Protein AF-A0A5B7AB48-F1 (afdb_monomer_lite)

Organism: Davidia involucrata (NCBI:txid16924)

Secondary structure (DSSP, 8-state):
-HHHHHHHHHHHHHHHHHHHHHHHHHHHHHHHHHHHHHHHHHHHHHHHHHHHHHHHHHHHHHHHHHHHHHHHHHHHHHHHHHHHTTTTS----------------STT--HHHHHHHHHHHHHHHHHHHHHHHH--HHHHHHHHHHHHHHHHHHHHHHHHHHHHTT---------

Radius of gyration: 46.1 Å; chains: 1; bounding box: 121×46×128 Å

InterPro domains:
  IPR040289 Microtubule binding protein 2C [PTHR35502] (1-156)

Sequence (175 aa):
MTSIHAELDELKHQAAKKDSLIKSTQLQLSDAKFKLADKQAALEKLQWEAMMSNKKVGKLQEDLDSMQGEISLFMQLFEGLKKSDSTIFSEDYDVTPYHFDHLPYTDDLDEMEMQKMEAAREAYIAAVAAAKERQDEDSIAAAASARLHLQSFVLRTNDMNASKGSANVDSKGSW

pLDDT: mean 82.66, std 20.06, range [37.66, 98.56]

Structure (mmCIF, N/CA/C/O backbone):
data_AF-A0A5B7AB48-F1
#
_entry.id   AF-A0A5B7AB48-F1
#
loop_
_atom_site.group_PDB
_atom_site.id
_atom_site.type_symbol
_atom_site.label_atom_id
_atom_site.label_alt_id
_atom_site.label_comp_id
_atom_site.label_asym_id
_atom_site.label_entity_id
_atom_site.label_seq_id
_atom_site.pdbx_PDB_ins_code
_atom_site.Cartn_x
_atom_site.Cartn_y
_atom_site.Cartn_z
_atom_site.occupancy
_atom_site.B_iso_or_equiv
_atom_site.auth_seq_id
_atom_site.auth_comp_id
_atom_site.auth_asym_id
_atom_site.auth_atom_id
_atom_site.pdbx_PDB_model_num
ATOM 1 N N . MET A 1 1 ? -46.070 -6.719 62.835 1.00 66.88 1 MET A N 1
ATOM 2 C CA . MET A 1 1 ? -44.925 -5.780 62.903 1.00 66.88 1 MET A CA 1
ATOM 3 C C . MET A 1 1 ? -43.595 -6.454 62.567 1.00 66.88 1 MET A C 1
ATOM 5 O O . MET A 1 1 ? -42.885 -5.921 61.729 1.00 66.88 1 MET A O 1
ATOM 9 N N . THR A 1 2 ? -43.263 -7.618 63.137 1.00 81.75 2 THR A N 1
ATOM 10 C CA . THR A 1 2 ? -41.984 -8.327 62.899 1.00 81.75 2 THR A CA 1
ATOM 11 C C . THR A 1 2 ? -41.828 -8.933 61.495 1.00 81.75 2 THR A C 1
ATOM 13 O O . THR A 1 2 ? -40.764 -8.796 60.906 1.00 81.75 2 THR A O 1
ATOM 16 N N . SER A 1 3 ? -42.875 -9.535 60.914 1.00 88.50 3 SER A N 1
ATOM 17 C CA . SER A 1 3 ? -42.793 -10.134 59.561 1.00 88.50 3 SER A CA 1
ATOM 18 C C . SER A 1 3 ? -42.590 -9.090 58.449 1.00 88.50 3 SER A C 1
ATOM 20 O O . SER A 1 3 ? -41.784 -9.307 57.553 1.00 88.50 3 SER A O 1
ATOM 22 N N . ILE A 1 4 ? -43.223 -7.916 58.564 1.00 91.44 4 ILE A N 1
ATOM 23 C CA . ILE A 1 4 ? -43.044 -6.798 57.618 1.00 91.44 4 ILE A CA 1
ATOM 24 C C . ILE A 1 4 ? -41.597 -6.276 57.638 1.00 91.44 4 ILE A C 1
ATOM 26 O O . ILE A 1 4 ? -41.055 -5.920 56.596 1.00 91.44 4 ILE A O 1
ATOM 30 N N . HIS A 1 5 ? -40.950 -6.244 58.810 1.00 91.50 5 HIS A N 1
ATOM 31 C CA . HIS A 1 5 ? -39.545 -5.833 58.912 1.00 91.50 5 HIS A CA 1
ATOM 32 C C . HIS A 1 5 ? -38.610 -6.844 58.238 1.00 91.50 5 HIS A C 1
ATOM 34 O O . HIS A 1 5 ? -37.713 -6.439 57.508 1.00 91.50 5 HIS A O 1
ATOM 40 N N . ALA A 1 6 ? -38.863 -8.145 58.415 1.00 94.06 6 ALA A N 1
ATOM 41 C CA . ALA A 1 6 ? -38.081 -9.192 57.761 1.00 94.06 6 ALA A CA 1
ATOM 42 C C . ALA A 1 6 ? -38.192 -9.134 56.226 1.00 94.06 6 ALA A C 1
ATOM 44 O O . ALA A 1 6 ? -37.181 -9.235 55.534 1.00 94.06 6 ALA A O 1
ATOM 45 N N . GLU A 1 7 ? -39.395 -8.912 55.686 1.00 95.31 7 GLU A N 1
ATOM 46 C CA . GLU A 1 7 ? -39.591 -8.730 54.240 1.00 95.31 7 GLU A CA 1
ATOM 47 C C . GLU A 1 7 ? -38.884 -7.476 53.711 1.00 95.31 7 GLU A C 1
ATOM 49 O O . GLU A 1 7 ? -38.276 -7.519 52.642 1.00 95.31 7 GLU A O 1
ATOM 54 N N . LEU A 1 8 ? -38.916 -6.367 54.458 1.00 95.31 8 LEU A N 1
ATOM 55 C CA . LEU A 1 8 ? -38.222 -5.135 54.077 1.00 95.31 8 LEU A CA 1
ATOM 56 C C . LEU A 1 8 ? -36.699 -5.322 54.029 1.00 95.31 8 LEU A C 1
ATOM 58 O O . LEU A 1 8 ? -36.048 -4.819 53.110 1.00 95.31 8 LEU A O 1
ATOM 62 N N . ASP A 1 9 ? -36.133 -6.027 55.007 1.00 95.75 9 ASP A N 1
ATOM 63 C CA . ASP A 1 9 ? -34.696 -6.294 55.069 1.00 95.75 9 ASP A CA 1
ATOM 64 C C . ASP A 1 9 ? -34.246 -7.236 53.943 1.00 95.75 9 ASP A C 1
ATOM 66 O O . ASP A 1 9 ? -33.224 -6.978 53.302 1.00 95.75 9 ASP A O 1
ATOM 70 N N . GLU A 1 10 ? -35.045 -8.255 53.614 1.00 96.44 10 GLU A N 1
ATOM 71 C CA . GLU A 1 10 ? -34.812 -9.119 52.451 1.00 96.44 10 GLU A CA 1
ATOM 72 C C . GLU A 1 10 ? -34.866 -8.320 51.140 1.00 96.44 10 GLU A C 1
ATOM 74 O O . GLU A 1 10 ? -33.991 -8.445 50.281 1.00 96.44 10 GLU A O 1
ATOM 79 N N . LEU A 1 11 ? -35.846 -7.425 50.993 1.00 96.94 11 LEU A N 1
ATOM 80 C CA . LEU A 1 11 ? -35.995 -6.601 49.793 1.00 96.94 11 LEU A CA 1
ATOM 81 C C . LEU A 1 11 ? -34.818 -5.624 49.630 1.00 96.94 11 LEU A C 1
ATOM 83 O O . LEU A 1 11 ? -34.301 -5.462 48.522 1.00 96.94 11 LEU A O 1
ATOM 87 N N . LYS A 1 12 ? -34.321 -5.041 50.731 1.00 96.94 12 LYS A N 1
ATOM 88 C CA . LYS A 1 12 ? -33.076 -4.251 50.741 1.00 96.94 12 LYS A CA 1
ATOM 89 C C . LYS A 1 12 ? -31.862 -5.089 50.354 1.00 96.94 12 LYS A C 1
ATOM 91 O O . LYS A 1 12 ? -31.036 -4.624 49.569 1.00 96.94 12 LYS A O 1
ATOM 96 N N . HIS A 1 13 ? -31.749 -6.310 50.874 1.00 97.12 13 HIS A N 1
ATOM 97 C CA . HIS A 1 13 ? -30.652 -7.210 50.532 1.00 97.12 13 HIS A CA 1
ATOM 98 C C . HIS A 1 13 ? -30.662 -7.561 49.036 1.00 97.12 13 HIS A C 1
ATOM 100 O O . HIS A 1 13 ? -29.635 -7.457 48.358 1.00 97.12 13 HIS A O 1
ATOM 106 N N . GLN A 1 14 ? -31.833 -7.889 48.486 1.00 97.75 14 GLN A N 1
ATOM 107 C CA . GLN A 1 14 ? -31.995 -8.150 47.058 1.00 97.75 14 GLN A CA 1
ATOM 108 C C . GLN A 1 14 ? -31.693 -6.922 46.199 1.00 97.75 14 GLN A C 1
ATOM 110 O O . GLN A 1 14 ? -31.052 -7.062 45.155 1.00 97.75 14 GLN A O 1
ATOM 115 N N . ALA A 1 15 ? -32.121 -5.730 46.625 1.00 97.62 15 ALA A N 1
ATOM 116 C CA . ALA A 1 15 ? -31.799 -4.481 45.943 1.00 97.62 15 ALA A CA 1
ATOM 117 C C . ALA A 1 15 ? -30.280 -4.254 45.901 1.00 97.62 15 ALA A C 1
ATOM 119 O O . ALA A 1 15 ? -29.721 -4.068 44.822 1.00 97.62 15 ALA A O 1
ATOM 120 N N . ALA A 1 16 ? -29.589 -4.401 47.036 1.00 97.75 16 ALA A N 1
ATOM 121 C CA . ALA A 1 16 ? -28.135 -4.265 47.109 1.00 97.75 16 ALA A CA 1
ATOM 122 C C . ALA A 1 16 ? -27.397 -5.288 46.222 1.00 97.75 16 ALA A C 1
ATOM 124 O O . ALA A 1 16 ? -26.420 -4.949 45.549 1.00 97.75 16 ALA A O 1
ATOM 125 N N . LYS A 1 17 ? -27.876 -6.538 46.172 1.00 97.75 17 LYS A N 1
ATOM 126 C CA . LYS A 1 17 ? -27.309 -7.584 45.307 1.00 97.75 17 LYS A CA 1
ATOM 127 C C . LYS A 1 17 ? -27.485 -7.258 43.822 1.00 97.75 17 LYS A C 1
ATOM 129 O O . LYS A 1 17 ? -26.539 -7.419 43.051 1.00 97.75 17 LYS A O 1
ATOM 134 N N . LYS A 1 18 ? -28.672 -6.794 43.418 1.00 98.06 18 LYS A N 1
ATOM 135 C CA . LYS A 1 18 ? -28.952 -6.381 42.033 1.00 98.06 18 LYS A CA 1
ATOM 136 C C . LYS A 1 18 ? -28.119 -5.165 41.634 1.00 98.06 18 LYS A C 1
ATOM 138 O O . LYS A 1 18 ? -27.538 -5.181 40.555 1.00 98.06 18 LYS A O 1
ATOM 143 N N . ASP A 1 19 ? -27.973 -4.180 42.513 1.00 98.31 19 ASP A N 1
ATOM 144 C CA . ASP A 1 19 ? -27.114 -3.015 42.271 1.00 98.31 19 ASP A CA 1
ATOM 145 C C . ASP A 1 19 ? -25.647 -3.409 42.082 1.00 98.31 19 ASP A C 1
ATOM 147 O O . ASP A 1 19 ? -24.974 -2.907 41.180 1.00 98.31 19 ASP A O 1
ATOM 151 N N . SER A 1 20 ? -25.145 -4.334 42.905 1.00 98.19 20 SER A N 1
ATOM 152 C CA . SER A 1 20 ? -23.790 -4.876 42.754 1.00 98.19 20 SER A CA 1
ATOM 153 C C . SER A 1 20 ? -23.611 -5.582 41.406 1.00 98.19 20 SER A C 1
ATOM 155 O O . SER A 1 20 ? -22.629 -5.342 40.699 1.00 98.19 20 SER A O 1
ATOM 157 N N . LEU A 1 21 ? -24.599 -6.387 40.999 1.00 98.25 21 LEU A N 1
ATOM 158 C CA . LEU A 1 21 ? -24.594 -7.057 39.701 1.00 98.25 21 LEU A CA 1
ATOM 159 C C . LEU A 1 21 ? -24.592 -6.049 38.544 1.00 98.25 21 LEU A C 1
ATOM 161 O O . LEU A 1 21 ? -23.764 -6.168 37.648 1.00 98.25 21 LEU A O 1
ATOM 165 N N . ILE A 1 22 ? -25.450 -5.025 38.592 1.00 98.38 22 ILE A N 1
ATOM 166 C CA . ILE A 1 22 ? -25.515 -3.968 37.571 1.00 98.38 22 ILE A CA 1
ATOM 167 C C . ILE A 1 22 ? -24.158 -3.275 37.430 1.00 98.38 22 ILE A C 1
ATOM 169 O O . ILE A 1 22 ? -23.659 -3.137 36.313 1.00 98.38 22 ILE A O 1
ATOM 173 N N . LYS A 1 23 ? -23.531 -2.886 38.546 1.00 98.25 23 LYS A N 1
ATOM 174 C CA . LYS A 1 23 ? -22.206 -2.245 38.537 1.00 98.25 23 LYS A CA 1
ATOM 175 C C . LYS A 1 23 ? -21.136 -3.162 37.945 1.00 98.25 23 LYS A C 1
ATOM 177 O O . LYS A 1 23 ? -20.323 -2.713 37.139 1.00 98.25 23 LYS A O 1
ATOM 182 N N . SER A 1 24 ? -21.155 -4.446 38.303 1.00 98.19 24 SER A N 1
ATOM 183 C CA . SER A 1 24 ? -20.229 -5.440 37.753 1.00 98.19 24 SER A CA 1
ATOM 184 C C . SER A 1 24 ? -20.405 -5.604 36.239 1.00 98.19 24 SER A C 1
ATOM 186 O O . SER A 1 24 ? -19.428 -5.532 35.493 1.00 98.19 24 SER A O 1
ATOM 188 N N . THR A 1 25 ? -21.644 -5.738 35.762 1.00 98.12 25 THR A N 1
ATOM 189 C CA . THR A 1 25 ? -21.943 -5.859 34.330 1.00 98.12 25 THR A CA 1
ATOM 190 C C . THR A 1 25 ? -21.576 -4.590 33.560 1.00 98.12 25 THR A C 1
ATOM 192 O O . THR A 1 25 ? -21.032 -4.679 32.463 1.00 98.12 25 THR A O 1
ATOM 195 N N . GLN A 1 26 ? -21.812 -3.404 34.125 1.00 98.44 26 GLN A N 1
ATOM 196 C CA . GLN A 1 26 ? -21.397 -2.135 33.517 1.00 98.44 26 GLN A CA 1
ATOM 197 C C . GLN A 1 26 ? -19.876 -2.046 33.363 1.00 98.44 26 GLN A C 1
ATOM 199 O O . GLN A 1 26 ? -19.393 -1.625 32.311 1.00 98.44 26 GLN A O 1
ATOM 204 N N . LEU A 1 27 ? -19.123 -2.483 34.376 1.00 98.25 27 LEU A N 1
ATOM 205 C CA . LEU A 1 27 ? -17.664 -2.518 34.315 1.00 98.25 27 LEU A CA 1
ATOM 206 C C . LEU A 1 27 ? -17.173 -3.480 33.224 1.00 98.25 27 LEU A C 1
ATOM 208 O O . LEU A 1 27 ? -16.336 -3.101 32.407 1.00 98.25 27 LEU A O 1
ATOM 212 N N . GLN A 1 28 ? -17.738 -4.689 33.160 1.00 98.31 28 GLN A N 1
ATOM 213 C CA . GLN A 1 28 ? -17.417 -5.667 32.112 1.00 98.31 28 GLN A CA 1
ATOM 214 C C . GLN A 1 28 ? -17.756 -5.146 30.712 1.00 98.31 28 GLN A C 1
ATOM 216 O O . GLN A 1 28 ? -16.978 -5.329 29.779 1.00 98.31 28 GLN A O 1
ATOM 221 N N . LEU A 1 29 ? -18.890 -4.457 30.557 1.00 98.44 29 LEU A N 1
ATOM 222 C CA . LEU A 1 29 ? -19.274 -3.840 29.291 1.00 98.44 29 LEU A CA 1
ATOM 223 C C . LEU A 1 29 ? -18.286 -2.740 28.877 1.00 98.44 29 LEU A C 1
ATOM 225 O O . LEU A 1 29 ? -17.960 -2.627 27.697 1.00 98.44 29 LEU A O 1
ATOM 229 N N . SER A 1 30 ? -17.801 -1.935 29.825 1.00 98.12 30 SER A N 1
ATOM 230 C CA . SER A 1 30 ? -16.786 -0.916 29.540 1.00 98.12 30 SER A CA 1
ATOM 231 C C . SER A 1 30 ? -15.454 -1.535 29.115 1.00 98.12 30 SER A C 1
ATOM 233 O O . SER A 1 30 ? -14.858 -1.078 28.142 1.00 98.12 30 SER A O 1
ATOM 235 N N . ASP A 1 31 ? -15.001 -2.585 29.803 1.00 98.31 31 ASP A N 1
ATOM 236 C CA . ASP A 1 31 ? -13.777 -3.314 29.447 1.00 98.31 31 ASP A CA 1
ATOM 237 C C . ASP A 1 31 ? -13.887 -3.941 28.047 1.00 98.31 31 ASP A C 1
ATOM 239 O O . ASP A 1 31 ? -12.994 -3.796 27.211 1.00 98.31 31 ASP A O 1
ATOM 243 N N . ALA A 1 32 ? -15.034 -4.554 27.740 1.00 98.25 32 ALA A N 1
ATOM 244 C CA . ALA A 1 32 ? -15.311 -5.101 26.416 1.00 98.25 32 ALA A CA 1
ATOM 245 C C . ALA A 1 32 ? -15.302 -4.020 25.321 1.00 98.25 32 ALA A C 1
ATOM 247 O O . ALA A 1 32 ? -14.768 -4.256 24.238 1.00 98.25 32 ALA A O 1
ATOM 248 N N . LYS A 1 33 ? -15.844 -2.825 25.595 1.00 98.56 33 LYS A N 1
ATOM 249 C CA . LYS A 1 33 ? -15.798 -1.688 24.659 1.00 98.56 33 LYS A CA 1
ATOM 250 C C . LYS A 1 33 ? -14.371 -1.227 24.379 1.00 98.56 33 LYS A C 1
ATOM 252 O O . LYS A 1 33 ? -14.044 -0.986 23.221 1.00 98.56 33 LYS A O 1
ATOM 257 N N . PHE A 1 34 ? -13.532 -1.126 25.409 1.00 98.31 34 PHE A N 1
ATOM 258 C CA . PHE A 1 34 ? -12.131 -0.740 25.239 1.00 98.31 34 PHE A CA 1
ATOM 259 C C . PHE A 1 34 ? -11.376 -1.769 24.387 1.00 98.31 34 PHE A C 1
ATOM 261 O O . PHE A 1 34 ? -10.789 -1.418 23.368 1.00 98.31 34 PHE A O 1
ATOM 268 N N . LYS A 1 35 ? -11.512 -3.061 24.714 1.00 98.44 35 LYS A N 1
ATOM 269 C CA . LYS A 1 35 ? -10.929 -4.156 23.923 1.00 98.44 35 LYS A CA 1
ATOM 270 C C . LYS A 1 35 ? -11.405 -4.151 22.474 1.00 98.44 35 LYS A C 1
ATOM 272 O O . LYS A 1 35 ? -10.620 -4.439 21.575 1.00 98.44 35 LYS A O 1
ATOM 277 N N . LEU A 1 36 ? -12.680 -3.847 22.233 1.00 98.44 36 LEU A N 1
ATOM 278 C CA . LEU A 1 36 ? -13.213 -3.745 20.878 1.00 98.44 36 LEU A CA 1
ATOM 279 C C . LEU A 1 36 ? -12.563 -2.589 20.106 1.00 98.44 36 LEU A C 1
ATOM 281 O O . LEU A 1 36 ? -12.200 -2.775 18.948 1.00 98.44 36 LEU A O 1
ATOM 285 N N . ALA A 1 37 ? -12.368 -1.434 20.747 1.00 98.44 37 ALA A N 1
ATOM 286 C CA . ALA A 1 37 ? -11.690 -0.293 20.137 1.00 98.44 37 ALA A CA 1
ATOM 287 C C . ALA A 1 37 ? -10.227 -0.620 19.785 1.00 98.44 37 ALA A C 1
ATOM 289 O O . ALA A 1 37 ? -9.792 -0.347 18.669 1.00 98.44 37 ALA A O 1
ATOM 290 N N . ASP A 1 38 ? -9.499 -1.291 20.682 1.00 98.50 38 ASP A N 1
ATOM 291 C CA . ASP A 1 38 ? -8.125 -1.743 20.423 1.00 98.50 38 ASP A CA 1
ATOM 292 C C . ASP A 1 38 ? -8.054 -2.715 19.239 1.00 98.50 38 ASP A C 1
ATOM 294 O O . ASP A 1 38 ? -7.167 -2.625 18.386 1.00 98.50 38 ASP A O 1
ATOM 298 N N . LYS A 1 39 ? -9.006 -3.655 19.162 1.00 98.31 39 LYS A N 1
ATOM 299 C CA . LYS A 1 39 ? -9.100 -4.596 18.038 1.00 98.31 39 LYS A CA 1
ATOM 300 C C . LYS A 1 39 ? -9.412 -3.879 16.727 1.00 98.31 39 LYS A C 1
ATOM 302 O O . LYS A 1 39 ? -8.822 -4.236 15.710 1.00 98.31 39 LYS A O 1
ATOM 307 N N . GLN A 1 40 ? -10.280 -2.869 16.757 1.00 98.50 40 GLN A N 1
ATOM 308 C CA . GLN A 1 40 ? -10.599 -2.049 15.591 1.00 98.50 40 GLN A CA 1
ATOM 309 C C . GLN A 1 40 ? -9.367 -1.273 15.101 1.00 98.50 40 GLN A C 1
ATOM 311 O O . GLN A 1 40 ? -9.036 -1.337 13.920 1.00 98.50 40 GLN A O 1
ATOM 316 N N . ALA A 1 41 ? -8.622 -0.635 16.007 1.00 98.44 41 ALA A N 1
ATOM 317 C CA . ALA A 1 41 ? -7.392 0.076 15.664 1.00 98.44 41 ALA A CA 1
ATOM 318 C C . ALA A 1 41 ? -6.318 -0.861 15.078 1.00 98.44 41 ALA A C 1
ATOM 320 O O . ALA A 1 41 ? -5.643 -0.522 14.104 1.00 98.44 41 ALA A O 1
ATOM 321 N N . ALA A 1 42 ? -6.171 -2.068 15.637 1.00 98.44 42 ALA A N 1
ATOM 322 C CA . ALA A 1 42 ? -5.249 -3.072 15.109 1.00 98.44 42 ALA A CA 1
ATOM 323 C C . ALA A 1 42 ? -5.641 -3.543 13.698 1.00 98.44 42 ALA A C 1
ATOM 325 O O . ALA A 1 42 ? -4.767 -3.741 12.853 1.00 98.44 42 ALA A O 1
ATOM 326 N N . LEU A 1 43 ? -6.942 -3.700 13.435 1.00 98.44 43 LEU A N 1
ATOM 327 C CA . LEU A 1 43 ? -7.462 -4.072 12.121 1.00 98.44 43 LEU A CA 1
ATOM 328 C C . LEU A 1 43 ? -7.186 -2.977 11.088 1.00 98.44 43 LEU A C 1
ATOM 330 O O . LEU A 1 43 ? -6.636 -3.274 10.029 1.00 98.44 43 LEU A O 1
ATOM 334 N N . GLU A 1 44 ? -7.506 -1.720 11.400 1.00 98.38 44 GLU A N 1
ATOM 335 C CA . GLU A 1 44 ? -7.267 -0.576 10.508 1.00 98.38 44 GLU A CA 1
ATOM 336 C C . GLU A 1 44 ? -5.783 -0.425 10.163 1.00 98.38 44 GLU A C 1
ATOM 338 O O . GLU A 1 44 ? -5.427 -0.222 9.000 1.00 98.38 44 GLU A O 1
ATOM 343 N N . LY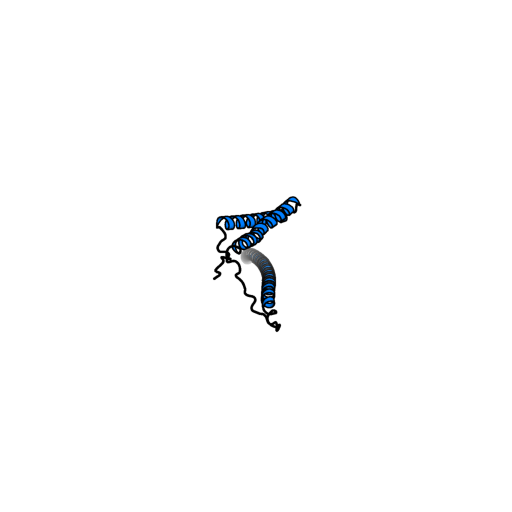S A 1 45 ? -4.903 -0.612 11.154 1.00 98.31 45 LYS A N 1
ATOM 344 C CA . LYS A 1 45 ? -3.455 -0.635 10.934 1.00 98.31 45 LYS A CA 1
ATOM 345 C C . LYS A 1 45 ? -3.049 -1.740 9.959 1.00 98.31 45 LYS A C 1
ATOM 347 O O . LYS A 1 45 ? -2.329 -1.464 9.003 1.00 98.31 45 LYS A O 1
ATOM 352 N N . LEU A 1 46 ? -3.513 -2.972 10.178 1.00 98.31 46 LEU A N 1
ATOM 353 C CA . LEU A 1 46 ? -3.183 -4.108 9.312 1.00 98.31 46 LEU A CA 1
ATOM 354 C C . LEU A 1 46 ? -3.684 -3.867 7.884 1.00 98.31 46 LEU A C 1
ATOM 356 O O . LEU A 1 46 ? -2.952 -4.093 6.923 1.00 98.31 46 LEU A O 1
ATOM 360 N N . GLN A 1 47 ? -4.902 -3.346 7.732 1.00 98.31 47 GLN A N 1
ATOM 361 C CA . GLN A 1 47 ? -5.461 -3.004 6.428 1.00 98.31 47 GLN A CA 1
ATOM 362 C C . GLN A 1 47 ? -4.619 -1.944 5.708 1.00 98.31 47 GLN A C 1
ATOM 364 O O . GLN A 1 47 ? -4.346 -2.080 4.513 1.00 98.31 47 GLN A O 1
ATOM 369 N N . TRP A 1 48 ? -4.173 -0.912 6.425 1.00 98.50 48 TRP A N 1
ATOM 370 C CA . TRP A 1 48 ? -3.291 0.106 5.865 1.00 98.50 48 TRP A CA 1
ATOM 371 C C . TRP A 1 48 ? -1.933 -0.477 5.452 1.00 98.50 48 TRP A C 1
ATOM 373 O O . TRP A 1 48 ? -1.469 -0.230 4.339 1.00 98.50 48 TRP A O 1
ATOM 383 N N . GLU A 1 49 ? -1.320 -1.310 6.297 1.00 98.38 49 GLU A N 1
ATOM 384 C CA . GLU A 1 49 ? -0.066 -2.005 5.982 1.00 98.38 49 GLU A CA 1
ATOM 385 C C . GLU A 1 49 ? -0.208 -2.909 4.749 1.00 98.38 49 GLU A C 1
ATOM 387 O O . GLU A 1 49 ? 0.650 -2.879 3.864 1.00 98.38 49 GLU A O 1
ATOM 392 N N . ALA A 1 50 ? -1.313 -3.652 4.634 1.00 98.12 50 ALA A N 1
ATOM 393 C CA . ALA A 1 50 ? -1.610 -4.492 3.477 1.00 98.12 50 ALA A CA 1
ATOM 394 C C . ALA A 1 50 ? -1.789 -3.663 2.196 1.00 98.12 50 ALA A C 1
ATOM 396 O O . ALA A 1 50 ? -1.203 -3.991 1.163 1.00 98.12 50 ALA A O 1
ATOM 397 N N . MET A 1 51 ? -2.533 -2.553 2.259 1.00 97.69 51 MET A N 1
ATOM 398 C CA . MET A 1 51 ? -2.719 -1.640 1.125 1.00 97.69 51 MET A CA 1
ATOM 399 C C . MET A 1 51 ? -1.383 -1.046 0.659 1.00 97.69 51 MET A C 1
ATOM 401 O O . MET A 1 51 ? -1.090 -1.011 -0.539 1.00 97.69 51 MET A O 1
ATOM 405 N N . MET A 1 52 ? -0.548 -0.612 1.604 1.00 97.12 52 MET A N 1
ATOM 406 C CA . MET A 1 52 ? 0.770 -0.055 1.308 1.00 97.12 52 MET A CA 1
ATOM 407 C C . MET A 1 52 ? 1.736 -1.107 0.764 1.00 97.12 52 MET A C 1
ATOM 409 O O . MET A 1 52 ? 2.514 -0.805 -0.140 1.00 97.12 52 MET A O 1
ATOM 413 N N . SER A 1 53 ? 1.673 -2.337 1.276 1.00 97.06 53 SER A N 1
ATOM 414 C CA . SER A 1 53 ? 2.440 -3.469 0.755 1.00 97.06 53 SER A CA 1
ATOM 415 C C . SER A 1 53 ? 2.043 -3.787 -0.687 1.00 97.06 53 SER A C 1
ATOM 417 O O . SER A 1 53 ? 2.900 -3.823 -1.567 1.00 97.06 53 SER A O 1
ATOM 419 N N . ASN A 1 54 ? 0.743 -3.890 -0.970 1.00 96.81 54 ASN A N 1
ATOM 420 C CA . ASN A 1 54 ? 0.248 -4.178 -2.313 1.00 96.81 54 ASN A CA 1
ATOM 421 C C . ASN A 1 54 ? 0.646 -3.090 -3.324 1.00 96.81 54 ASN A C 1
ATOM 423 O O . ASN A 1 54 ? 1.042 -3.385 -4.448 1.00 96.81 54 ASN A O 1
ATOM 427 N N . LYS A 1 55 ? 0.639 -1.817 -2.906 1.00 97.12 55 LYS A N 1
ATOM 428 C CA . LYS A 1 55 ? 1.139 -0.710 -3.733 1.00 97.12 55 LYS A CA 1
ATOM 429 C C . LYS A 1 55 ? 2.630 -0.847 -4.059 1.00 97.12 55 LYS A C 1
ATOM 431 O O . LYS A 1 55 ? 3.036 -0.508 -5.166 1.00 97.12 55 LYS A O 1
ATOM 436 N N . LYS A 1 56 ? 3.453 -1.315 -3.113 1.00 97.56 56 LYS A N 1
ATOM 437 C CA . LYS A 1 56 ? 4.881 -1.580 -3.362 1.00 97.56 56 LYS A CA 1
ATOM 438 C C . LYS A 1 56 ? 5.067 -2.737 -4.340 1.00 97.56 56 LYS A C 1
ATOM 440 O O . LYS A 1 56 ? 5.881 -2.611 -5.243 1.00 97.56 56 LYS A O 1
ATOM 445 N N . VAL A 1 57 ? 4.292 -3.812 -4.190 1.00 97.94 57 VAL A N 1
ATOM 446 C CA . VAL A 1 57 ? 4.299 -4.947 -5.128 1.00 97.94 57 VAL A CA 1
ATOM 447 C C . VAL A 1 57 ? 3.943 -4.489 -6.541 1.00 97.94 57 VAL A C 1
ATOM 449 O O . VAL A 1 57 ? 4.653 -4.836 -7.474 1.00 97.94 57 VAL A O 1
ATOM 452 N N . GLY A 1 58 ? 2.915 -3.648 -6.695 1.00 97.19 58 GLY A N 1
ATOM 453 C CA . GLY A 1 58 ? 2.546 -3.095 -8.002 1.00 97.19 58 GLY A CA 1
ATOM 454 C C . GLY A 1 58 ? 3.683 -2.323 -8.677 1.00 97.19 58 GLY A C 1
ATOM 455 O O . GLY A 1 58 ? 3.941 -2.539 -9.853 1.00 97.19 58 GLY A O 1
ATOM 456 N N . LYS A 1 59 ? 4.413 -1.487 -7.925 1.00 97.75 59 LYS A N 1
ATOM 457 C CA . LYS A 1 59 ? 5.590 -0.773 -8.453 1.00 97.75 59 LYS A CA 1
ATOM 458 C C . LYS A 1 59 ? 6.712 -1.719 -8.874 1.00 97.75 59 LYS A C 1
ATOM 460 O O . LYS A 1 59 ? 7.271 -1.562 -9.945 1.00 97.75 59 LYS A O 1
ATOM 465 N N . LEU A 1 60 ? 7.017 -2.713 -8.039 1.00 98.19 60 LEU A N 1
ATOM 466 C CA . LEU A 1 60 ? 8.047 -3.701 -8.362 1.00 98.19 60 LEU A CA 1
ATOM 467 C C . LEU A 1 60 ? 7.686 -4.519 -9.609 1.00 98.19 60 LEU A C 1
ATOM 469 O O . LEU A 1 60 ? 8.580 -4.894 -10.360 1.00 98.19 60 LEU A O 1
ATOM 473 N N . GLN A 1 61 ? 6.399 -4.794 -9.831 1.00 97.62 61 GLN A N 1
ATOM 474 C CA . GLN A 1 61 ? 5.939 -5.460 -11.048 1.00 97.62 61 GLN A CA 1
ATOM 475 C C . GLN A 1 61 ? 6.139 -4.574 -12.283 1.00 97.62 61 GLN A C 1
ATOM 477 O O . GLN A 1 61 ? 6.653 -5.055 -13.284 1.00 97.62 61 GLN A O 1
ATOM 482 N N . GLU A 1 62 ? 5.788 -3.289 -12.198 1.00 97.69 62 GLU A N 1
ATOM 483 C CA . GLU A 1 62 ? 6.006 -2.317 -13.277 1.00 97.69 62 GLU A CA 1
ATOM 484 C C . GLU A 1 62 ? 7.497 -2.197 -13.643 1.00 97.69 62 GLU A C 1
ATOM 486 O O . GLU A 1 62 ? 7.854 -2.265 -14.820 1.00 97.69 62 GLU A O 1
ATOM 491 N N . ASP A 1 63 ? 8.375 -2.112 -12.639 1.00 97.94 63 ASP A N 1
ATOM 492 C CA . ASP A 1 63 ? 9.829 -2.075 -12.840 1.00 97.94 63 ASP A CA 1
ATOM 493 C C . ASP A 1 63 ? 10.339 -3.361 -13.523 1.00 97.94 63 ASP A C 1
ATOM 495 O O . ASP A 1 63 ? 11.186 -3.310 -14.419 1.00 97.94 63 ASP A O 1
ATOM 499 N N . LEU A 1 64 ? 9.814 -4.526 -13.123 1.00 97.69 64 LEU A N 1
ATOM 500 C CA . LEU A 1 64 ? 10.177 -5.817 -13.711 1.00 97.69 64 LEU A CA 1
ATOM 501 C C . LEU A 1 64 ? 9.733 -5.918 -15.172 1.00 97.69 64 LEU A C 1
ATOM 503 O O . LEU A 1 64 ? 10.527 -6.341 -16.014 1.00 97.69 64 LEU A O 1
ATOM 507 N N . ASP A 1 65 ? 8.505 -5.500 -15.477 1.00 97.25 65 ASP A N 1
ATOM 508 C CA . ASP A 1 65 ? 7.968 -5.494 -16.839 1.00 97.25 65 ASP A CA 1
ATOM 509 C C . ASP A 1 65 ? 8.786 -4.551 -17.745 1.00 97.25 65 ASP A C 1
ATOM 511 O O . ASP A 1 65 ? 9.117 -4.908 -18.880 1.00 97.25 65 ASP A O 1
ATOM 515 N N . SER A 1 66 ? 9.197 -3.384 -17.225 1.00 97.44 66 SER A N 1
ATOM 516 C CA . SER A 1 66 ? 10.091 -2.449 -17.924 1.00 97.44 66 SER A CA 1
ATOM 517 C C . SER A 1 66 ? 11.444 -3.088 -18.246 1.00 97.44 66 SER A C 1
ATOM 519 O O . SER A 1 66 ? 11.857 -3.119 -19.408 1.00 97.44 66 SER A O 1
ATOM 521 N N . MET A 1 67 ? 12.117 -3.666 -17.243 1.00 97.31 67 MET A N 1
ATOM 522 C CA . MET A 1 67 ? 13.405 -4.341 -17.446 1.00 97.31 67 MET A CA 1
ATOM 523 C C . MET A 1 67 ? 13.294 -5.522 -18.411 1.00 97.31 67 MET A C 1
ATOM 525 O O . MET A 1 67 ? 14.189 -5.742 -19.224 1.00 97.31 67 MET A O 1
ATOM 529 N N . GLN A 1 68 ? 12.207 -6.296 -18.354 1.00 97.31 68 GLN A N 1
ATOM 530 C CA . GLN A 1 68 ? 11.979 -7.391 -19.294 1.00 97.31 68 GLN A CA 1
ATOM 531 C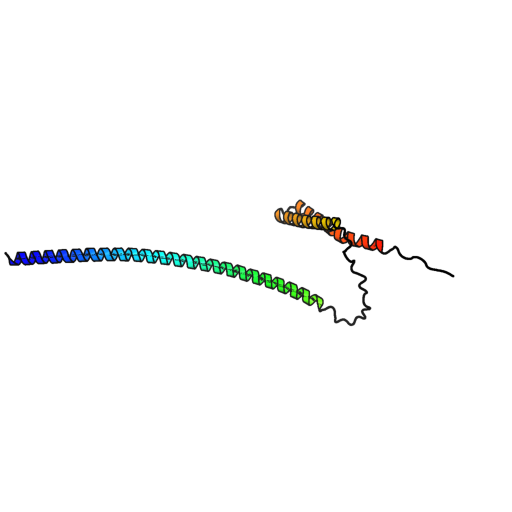 C . GLN A 1 68 ? 11.879 -6.875 -20.738 1.00 97.31 68 GLN A C 1
ATOM 533 O O . GLN A 1 68 ? 12.422 -7.502 -21.657 1.00 97.31 68 GLN A O 1
ATOM 538 N N . GLY A 1 69 ? 11.223 -5.730 -20.944 1.00 96.12 69 GLY A N 1
ATOM 539 C CA . GLY A 1 69 ? 11.192 -5.033 -22.228 1.00 96.12 69 GLY A CA 1
ATOM 540 C C . GLY A 1 69 ? 12.590 -4.626 -22.699 1.00 96.12 69 GLY A C 1
ATOM 541 O O . GLY A 1 69 ? 12.979 -4.954 -23.820 1.00 96.12 69 GLY A O 1
ATOM 542 N N . GLU A 1 70 ? 13.378 -3.992 -21.831 1.00 97.31 70 GLU A N 1
ATOM 543 C CA . GLU A 1 70 ? 14.762 -3.591 -22.124 1.00 97.31 70 GLU A CA 1
ATOM 544 C C . GLU A 1 70 ? 15.661 -4.788 -22.472 1.00 97.31 70 GLU A C 1
ATOM 546 O O . GLU A 1 70 ? 16.372 -4.760 -23.478 1.00 97.31 70 GLU A O 1
ATOM 551 N N . ILE A 1 71 ? 15.580 -5.880 -21.703 1.00 97.25 71 ILE A N 1
ATOM 552 C CA . ILE A 1 71 ? 16.309 -7.127 -21.979 1.00 97.25 71 ILE A CA 1
ATOM 553 C C . ILE A 1 71 ? 15.892 -7.700 -23.336 1.00 97.25 71 ILE A C 1
ATOM 555 O O . ILE A 1 71 ? 16.741 -8.161 -24.098 1.00 97.25 71 ILE A O 1
ATOM 559 N N . SER A 1 72 ? 14.602 -7.652 -23.672 1.00 96.94 72 SER A N 1
ATOM 560 C CA . SER A 1 72 ? 14.104 -8.135 -24.965 1.00 96.94 72 SER A CA 1
ATOM 561 C C . SER A 1 72 ? 14.671 -7.322 -26.130 1.00 96.94 72 SER A C 1
ATOM 563 O O . SER A 1 72 ? 15.101 -7.905 -27.126 1.00 96.94 72 SER A O 1
ATOM 565 N N . LEU A 1 73 ? 14.732 -5.993 -25.995 1.00 96.56 73 LEU A N 1
ATOM 566 C CA . LEU A 1 73 ? 15.367 -5.112 -26.981 1.00 96.56 73 LEU A CA 1
ATOM 567 C C . LEU A 1 73 ? 16.860 -5.430 -27.130 1.00 96.56 73 LEU A C 1
ATOM 569 O O . LEU A 1 73 ? 17.368 -5.538 -28.247 1.00 96.56 73 LEU A O 1
ATOM 573 N N . PHE A 1 74 ? 17.554 -5.642 -26.012 1.00 96.56 74 PHE A N 1
ATOM 574 C CA . PHE A 1 74 ? 18.972 -5.991 -26.005 1.00 96.56 74 PHE A CA 1
ATOM 575 C C . PHE A 1 74 ? 19.233 -7.344 -26.687 1.00 96.56 74 PHE A C 1
ATOM 577 O O . PHE A 1 74 ? 20.128 -7.465 -27.521 1.00 96.56 74 PHE A O 1
ATOM 584 N N . MET A 1 75 ? 18.400 -8.352 -26.419 1.00 95.00 75 MET A N 1
ATOM 585 C CA . MET A 1 75 ? 18.472 -9.661 -27.076 1.00 95.00 75 MET A CA 1
ATOM 586 C C . MET A 1 75 ? 18.216 -9.576 -28.586 1.00 95.00 75 MET A C 1
ATOM 588 O O . MET A 1 75 ? 18.914 -10.228 -29.364 1.00 95.00 75 MET A O 1
ATOM 592 N N . GLN A 1 76 ? 17.247 -8.764 -29.020 1.00 95.12 76 GLN A N 1
ATOM 593 C CA . GLN A 1 76 ? 16.983 -8.539 -30.446 1.00 95.12 76 GLN A CA 1
ATOM 594 C C . GLN A 1 76 ? 18.176 -7.897 -31.157 1.00 95.12 76 GLN A C 1
ATOM 596 O O . GLN A 1 76 ? 18.494 -8.295 -32.278 1.00 95.12 76 GLN A O 1
ATOM 601 N N . LEU A 1 77 ? 18.861 -6.954 -30.501 1.00 94.19 77 LEU A N 1
ATOM 602 C CA . LEU A 1 77 ? 20.082 -6.349 -31.026 1.00 94.19 77 LEU A CA 1
ATOM 603 C C . LEU A 1 77 ? 21.165 -7.410 -31.278 1.00 94.19 77 LEU A C 1
ATOM 605 O O . LEU A 1 77 ? 21.700 -7.473 -32.384 1.00 94.19 77 LEU A O 1
ATOM 609 N N . PHE A 1 78 ? 21.447 -8.285 -30.306 1.00 92.12 78 PHE A N 1
ATOM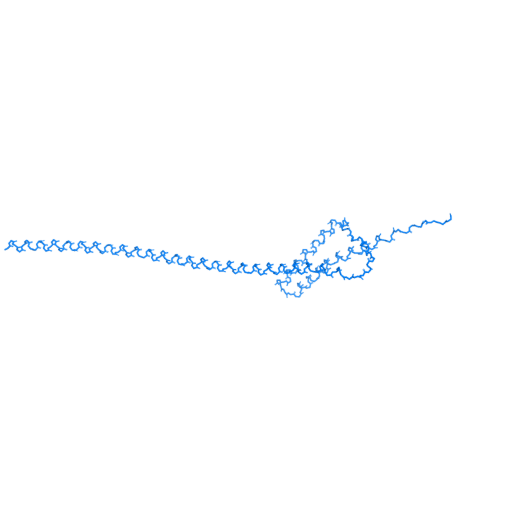 610 C CA . PHE A 1 78 ? 22.431 -9.361 -30.499 1.00 92.12 78 PHE A CA 1
ATOM 611 C C . PHE A 1 78 ? 22.029 -10.359 -31.577 1.00 92.12 78 PHE A C 1
ATOM 613 O O . PHE A 1 78 ? 22.874 -10.790 -32.357 1.00 92.12 78 PHE A O 1
ATOM 620 N N . GLU A 1 79 ? 20.752 -10.731 -31.644 1.00 92.81 79 GLU A N 1
ATOM 621 C CA . GLU A 1 79 ? 20.273 -11.648 -32.676 1.00 92.81 79 GLU A CA 1
ATOM 622 C C . GLU A 1 79 ? 20.407 -11.034 -34.077 1.00 92.81 79 GLU A C 1
ATOM 624 O O . GLU A 1 79 ? 20.764 -11.736 -35.024 1.00 92.81 79 GLU A O 1
ATOM 629 N N . GLY A 1 80 ? 20.162 -9.725 -34.208 1.00 90.44 80 GLY A N 1
ATOM 630 C CA . GLY A 1 80 ? 20.419 -8.969 -35.431 1.00 90.44 80 GLY A CA 1
ATOM 631 C C . GLY A 1 80 ? 21.893 -9.009 -35.832 1.00 90.44 80 GLY A C 1
ATOM 632 O O . GLY A 1 80 ? 22.200 -9.390 -36.959 1.00 90.44 80 GLY A O 1
ATOM 633 N N . LEU A 1 81 ? 22.794 -8.709 -34.889 1.00 87.69 81 LEU A N 1
ATOM 634 C CA . LEU A 1 81 ? 24.246 -8.742 -35.108 1.00 87.69 81 LEU A CA 1
ATOM 635 C C . LEU A 1 81 ? 24.756 -10.144 -35.487 1.00 87.69 81 LEU A C 1
ATOM 637 O O . LEU A 1 81 ? 25.572 -10.285 -36.392 1.00 87.69 81 LEU A O 1
ATOM 641 N N . LYS A 1 82 ? 24.231 -11.200 -34.858 1.00 86.44 82 LYS A N 1
ATOM 642 C CA . LYS A 1 82 ? 24.603 -12.592 -35.158 1.00 86.44 8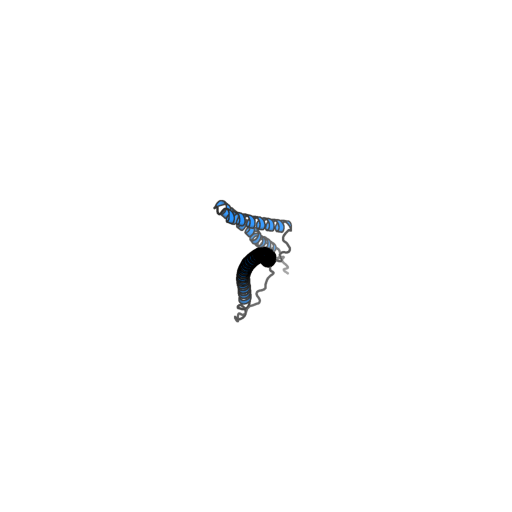2 LYS A CA 1
ATOM 643 C C . LYS A 1 82 ? 24.183 -13.027 -36.570 1.00 86.44 82 LYS A C 1
ATOM 645 O O . LYS A 1 82 ? 24.864 -13.829 -37.201 1.00 86.44 82 LYS A O 1
ATOM 650 N N . LYS A 1 83 ? 23.045 -12.537 -37.077 1.00 73.81 83 LYS A N 1
ATOM 651 C CA . LYS A 1 83 ? 22.521 -12.906 -38.407 1.00 73.81 83 LYS A CA 1
ATOM 652 C C . LYS A 1 83 ? 23.285 -12.249 -39.557 1.00 73.81 83 LYS A C 1
ATOM 654 O O . LYS A 1 83 ? 23.420 -12.880 -40.609 1.00 73.81 83 LYS A O 1
ATOM 659 N N . SER A 1 84 ? 23.810 -11.037 -39.356 1.00 61.00 84 SER A N 1
ATOM 660 C CA . SER A 1 84 ? 24.653 -10.349 -40.346 1.00 61.00 84 SER A CA 1
ATOM 661 C C . SER A 1 84 ? 25.936 -11.112 -40.686 1.00 61.00 84 SER A C 1
ATOM 663 O O . SER A 1 84 ? 26.385 -11.025 -41.823 1.00 61.00 84 SER A O 1
ATOM 665 N N . ASP A 1 85 ? 26.460 -11.934 -39.773 1.00 55.62 85 ASP A N 1
ATOM 666 C CA . ASP A 1 85 ? 27.678 -12.716 -40.028 1.00 55.62 85 ASP A CA 1
ATOM 667 C C . ASP A 1 85 ? 27.428 -14.006 -40.834 1.00 55.62 85 ASP A C 1
ATOM 669 O O . ASP A 1 85 ? 28.354 -14.542 -41.439 1.00 55.62 85 ASP A O 1
ATOM 673 N N . SER A 1 86 ? 26.187 -14.520 -40.896 1.00 52.91 86 SER A N 1
ATOM 674 C CA . SER A 1 86 ? 25.905 -15.813 -41.558 1.00 52.91 86 SER A CA 1
ATOM 675 C C . SER A 1 86 ? 25.538 -15.719 -43.045 1.00 52.91 86 SER A C 1
ATOM 677 O O . SER A 1 86 ? 25.563 -16.730 -43.742 1.00 52.91 86 SER A O 1
ATOM 679 N N . THR A 1 87 ? 25.214 -14.525 -43.557 1.00 46.22 87 THR A N 1
ATOM 680 C CA . THR A 1 87 ? 24.693 -14.364 -44.936 1.00 46.22 87 THR A CA 1
ATOM 681 C C . THR A 1 87 ? 25.794 -14.129 -45.982 1.00 46.22 87 THR A C 1
ATOM 683 O O . THR A 1 87 ? 25.501 -14.061 -47.168 1.00 46.22 87 THR A O 1
ATOM 686 N N . ILE A 1 88 ? 27.069 -14.046 -45.585 1.00 50.53 88 ILE A N 1
ATOM 687 C CA . ILE A 1 88 ? 28.176 -13.713 -46.507 1.00 50.53 88 ILE A CA 1
ATOM 688 C C . ILE A 1 88 ? 28.874 -14.966 -47.097 1.00 50.53 88 ILE A C 1
ATOM 690 O O . ILE A 1 88 ? 29.748 -14.845 -47.945 1.00 50.53 88 ILE A O 1
ATOM 694 N N . PHE A 1 89 ? 28.462 -16.192 -46.746 1.00 50.09 89 PHE A N 1
ATOM 695 C CA . PHE A 1 89 ? 29.151 -17.424 -47.185 1.00 50.09 89 PHE A CA 1
ATOM 696 C C . PHE A 1 89 ? 28.311 -18.353 -48.080 1.00 50.09 89 PHE A C 1
ATOM 698 O O . PHE A 1 89 ? 28.296 -19.564 -47.870 1.00 50.09 89 PHE A O 1
ATOM 705 N N . SER A 1 90 ? 27.591 -17.824 -49.075 1.00 49.12 90 SER A N 1
ATOM 706 C CA . SER A 1 90 ? 26.881 -18.674 -50.055 1.00 49.12 90 SER A CA 1
ATOM 707 C C . SER A 1 90 ? 26.941 -18.179 -51.503 1.00 49.12 90 SER A C 1
ATOM 709 O O . SER A 1 90 ? 26.173 -18.655 -52.340 1.00 49.12 90 SER A O 1
ATOM 711 N N . GLU A 1 91 ? 27.848 -17.267 -51.834 1.00 45.09 91 GLU A N 1
ATOM 712 C CA . GLU A 1 91 ? 28.105 -16.946 -53.235 1.00 45.09 91 GLU A CA 1
ATOM 713 C C . GLU A 1 91 ? 29.432 -17.570 -53.655 1.00 45.09 91 GLU A C 1
ATOM 715 O O . GLU A 1 91 ? 30.487 -17.294 -53.087 1.00 45.09 91 GLU A O 1
ATOM 720 N N . ASP A 1 92 ? 29.314 -18.459 -54.640 1.00 49.53 92 ASP A N 1
ATOM 721 C CA . ASP A 1 92 ? 30.351 -19.047 -55.483 1.00 49.53 92 ASP A CA 1
ATOM 722 C C . ASP A 1 92 ? 31.091 -17.941 -56.256 1.00 49.53 92 ASP A C 1
ATOM 724 O O . ASP A 1 92 ? 30.990 -17.807 -57.474 1.00 49.53 92 ASP A O 1
ATOM 728 N N . TYR A 1 93 ? 31.772 -17.070 -55.518 1.00 51.12 93 TYR A N 1
ATOM 729 C CA . TYR A 1 93 ? 32.779 -16.186 -56.062 1.00 51.12 93 TYR A CA 1
ATOM 730 C C . TYR A 1 93 ? 34.119 -16.880 -55.880 1.00 51.12 93 TYR A C 1
ATOM 732 O O . TYR A 1 93 ? 34.486 -17.285 -54.776 1.00 51.12 93 TYR A O 1
ATOM 740 N N . ASP A 1 94 ? 34.848 -17.000 -56.983 1.00 58.72 94 ASP A N 1
ATOM 741 C CA . ASP A 1 94 ? 36.283 -17.244 -57.004 1.00 58.72 94 ASP A CA 1
ATOM 742 C C . ASP A 1 94 ? 36.971 -16.095 -56.248 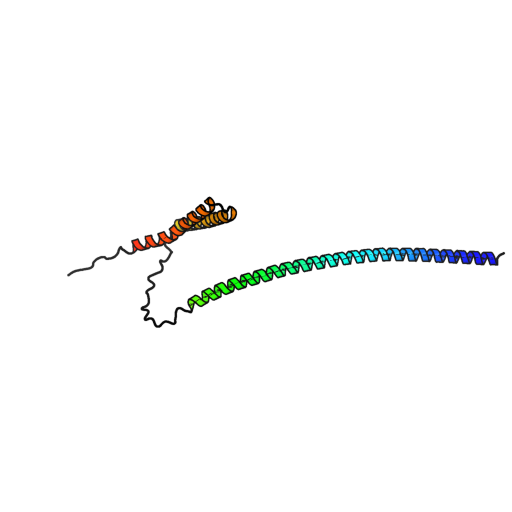1.00 58.72 94 ASP A C 1
ATOM 744 O O . ASP A 1 94 ? 37.405 -15.093 -56.817 1.00 58.72 94 ASP A O 1
ATOM 748 N N . VAL A 1 95 ? 36.952 -16.174 -54.918 1.00 55.81 95 VAL A N 1
ATOM 749 C CA . VAL A 1 95 ? 37.630 -15.234 -54.042 1.00 55.81 95 VAL A CA 1
ATOM 750 C C . VAL A 1 95 ? 39.049 -15.753 -53.934 1.00 55.81 95 VAL A C 1
ATOM 752 O O . VAL A 1 95 ? 39.400 -16.498 -53.018 1.00 55.81 95 VAL A O 1
ATOM 755 N N . THR A 1 96 ? 39.892 -15.325 -54.876 1.00 60.00 96 THR A N 1
ATOM 756 C CA . THR A 1 96 ? 41.311 -15.119 -54.577 1.00 60.00 96 THR A CA 1
ATOM 757 C C . THR A 1 96 ? 41.384 -14.541 -53.167 1.00 60.00 96 THR A C 1
ATOM 759 O O . THR A 1 96 ? 40.760 -13.494 -52.958 1.00 60.00 96 THR A O 1
ATOM 762 N N . PRO A 1 97 ? 42.045 -15.210 -52.201 1.00 53.62 97 PRO A N 1
ATOM 763 C CA . PRO A 1 97 ? 42.074 -14.753 -50.824 1.00 53.62 97 PRO A CA 1
ATOM 764 C C . PRO A 1 97 ? 42.512 -13.300 -50.844 1.00 53.62 97 PRO A C 1
ATOM 766 O O . PRO A 1 97 ? 43.649 -13.012 -51.223 1.00 53.62 97 PRO A O 1
ATOM 769 N N . TYR A 1 98 ? 41.592 -12.385 -50.534 1.00 52.56 98 TYR A N 1
ATOM 770 C CA . TYR A 1 98 ? 41.959 -10.995 -50.376 1.00 52.56 98 TYR A CA 1
ATOM 771 C C . TYR A 1 98 ? 42.904 -11.016 -49.191 1.00 52.56 98 TYR A C 1
ATOM 773 O O . TYR A 1 98 ? 42.501 -11.309 -48.062 1.00 52.56 98 TYR A O 1
ATOM 781 N N . HIS A 1 99 ? 44.189 -10.881 -49.499 1.00 52.19 99 HIS A N 1
ATOM 782 C CA . HIS A 1 99 ? 45.237 -10.817 -48.515 1.00 52.19 99 HIS A CA 1
ATOM 783 C C . HIS A 1 99 ? 44.823 -9.667 -47.607 1.00 52.19 99 HIS A C 1
ATOM 785 O O . HIS A 1 99 ? 44.773 -8.514 -48.032 1.00 52.19 99 HIS A O 1
ATOM 791 N N . PHE A 1 100 ? 44.397 -9.998 -46.389 1.00 47.28 100 PHE A N 1
ATOM 792 C CA . PHE A 1 100 ? 44.333 -9.031 -45.312 1.00 47.28 100 PHE A CA 1
ATOM 793 C C . PHE A 1 100 ? 45.787 -8.659 -45.039 1.00 47.28 100 PHE A C 1
ATOM 795 O O . PHE A 1 100 ? 46.419 -9.192 -44.129 1.00 47.28 100 PHE A O 1
ATOM 802 N N . ASP A 1 101 ? 46.324 -7.794 -45.897 1.00 49.84 101 ASP A N 1
ATOM 803 C CA . ASP A 1 101 ? 47.486 -6.985 -45.613 1.00 49.84 101 ASP A CA 1
ATOM 804 C C . ASP A 1 101 ? 47.126 -6.202 -44.358 1.00 49.84 101 ASP A C 1
ATOM 806 O O . ASP A 1 101 ? 46.391 -5.219 -44.395 1.00 49.84 101 ASP A O 1
ATOM 810 N N . HIS A 1 102 ? 47.536 -6.789 -43.237 1.00 53.88 102 HIS A N 1
ATOM 811 C CA . HIS A 1 102 ? 47.715 -6.207 -41.926 1.00 53.88 102 HIS A CA 1
ATOM 812 C C . HIS A 1 102 ? 46.825 -4.993 -41.640 1.00 53.88 102 HIS A C 1
ATOM 814 O O . HIS A 1 102 ? 47.176 -3.855 -41.953 1.00 53.88 102 HIS A O 1
ATOM 820 N N . LEU A 1 103 ? 45.723 -5.232 -40.916 1.00 55.59 103 LEU A N 1
ATOM 821 C CA . LEU A 1 103 ? 45.184 -4.202 -40.027 1.00 55.59 103 LEU A CA 1
ATOM 822 C C . LEU A 1 103 ? 46.380 -3.564 -39.304 1.00 55.59 103 LEU A C 1
ATOM 824 O O . LEU A 1 103 ? 47.171 -4.318 -38.722 1.00 55.59 103 LEU A O 1
ATOM 828 N N . PRO A 1 104 ? 46.572 -2.234 -39.385 1.00 51.22 104 PRO A N 1
ATOM 829 C CA . PRO A 1 104 ? 47.718 -1.601 -38.763 1.00 51.22 104 PRO A CA 1
ATOM 830 C C . PRO A 1 104 ? 47.658 -1.918 -37.274 1.00 51.22 104 PRO A C 1
ATOM 832 O O . PRO A 1 104 ? 46.726 -1.537 -36.569 1.00 51.22 104 PRO A O 1
ATOM 835 N N . TYR A 1 105 ? 48.633 -2.708 -36.839 1.00 52.53 105 TYR A N 1
ATOM 836 C CA . TYR A 1 105 ? 48.861 -3.082 -35.459 1.00 52.53 105 TYR A CA 1
ATOM 837 C C . TYR A 1 105 ? 49.021 -1.782 -34.661 1.00 52.53 105 TYR A C 1
ATOM 839 O O . TYR A 1 105 ? 49.991 -1.049 -34.839 1.00 52.53 105 TYR A O 1
ATOM 847 N N . THR A 1 106 ? 48.017 -1.452 -33.849 1.00 55.50 106 THR A N 1
ATOM 848 C CA . THR A 1 106 ? 47.854 -0.169 -33.140 1.00 55.50 106 THR A CA 1
ATOM 849 C C . THR A 1 106 ? 48.799 0.001 -31.944 1.00 55.50 106 THR A C 1
ATOM 851 O O . THR A 1 106 ? 48.478 0.722 -31.006 1.00 55.50 106 THR A O 1
ATOM 854 N N . ASP A 1 107 ? 49.941 -0.679 -31.940 1.00 53.41 107 ASP A N 1
ATOM 855 C CA . ASP A 1 107 ? 50.894 -0.719 -30.818 1.00 53.41 107 ASP A CA 1
ATOM 856 C C . ASP A 1 107 ? 51.940 0.409 -30.879 1.00 53.41 107 ASP A C 1
ATOM 858 O O . ASP A 1 107 ? 52.869 0.444 -30.083 1.00 53.41 107 ASP A O 1
ATOM 862 N N . ASP A 1 108 ? 51.801 1.333 -31.835 1.00 58.34 108 ASP A N 1
ATOM 863 C CA . ASP A 1 108 ? 52.733 2.451 -32.061 1.00 58.34 108 ASP A CA 1
ATOM 864 C C . ASP A 1 108 ? 52.057 3.821 -31.809 1.00 58.34 108 ASP A C 1
ATOM 866 O O . ASP A 1 108 ? 52.498 4.843 -32.336 1.00 58.34 108 ASP A O 1
ATOM 870 N N . LEU A 1 109 ? 50.951 3.859 -31.045 1.00 60.16 109 LEU A N 1
ATOM 871 C CA . LEU A 1 109 ? 50.331 5.116 -30.605 1.00 60.16 109 LEU A CA 1
ATOM 872 C C . LEU A 1 109 ? 51.012 5.572 -29.306 1.00 60.16 109 LEU A C 1
ATOM 874 O O . LEU A 1 109 ? 50.909 4.896 -28.284 1.00 60.16 109 LEU A O 1
ATOM 878 N N . ASP A 1 110 ? 51.715 6.705 -29.350 1.00 70.56 110 ASP A N 1
ATOM 879 C CA . ASP A 1 110 ? 52.396 7.285 -28.186 1.00 70.56 110 ASP A CA 1
ATOM 880 C C . ASP A 1 110 ? 51.404 7.445 -27.015 1.00 70.56 110 ASP A C 1
ATOM 882 O O . ASP A 1 110 ? 50.277 7.909 -27.204 1.00 70.56 110 ASP A O 1
ATOM 886 N N . GLU A 1 111 ? 51.808 7.087 -25.794 1.00 77.81 111 GLU A N 1
ATOM 887 C CA . GLU A 1 111 ? 50.982 7.162 -24.573 1.00 77.81 111 GLU A CA 1
ATOM 888 C C . GLU A 1 111 ? 50.367 8.566 -24.405 1.00 77.81 111 GLU A C 1
ATOM 890 O O . GLU A 1 111 ? 49.209 8.737 -24.019 1.00 77.81 111 GLU A O 1
ATOM 895 N N . MET A 1 112 ? 51.118 9.599 -24.792 1.00 75.50 112 MET A N 1
ATOM 896 C CA . MET A 1 112 ? 50.650 10.983 -24.803 1.00 75.50 112 MET A CA 1
ATOM 897 C C . MET A 1 112 ? 49.546 11.244 -25.845 1.00 75.50 112 MET A C 1
ATOM 899 O O . MET A 1 112 ? 48.677 12.092 -25.627 1.00 75.50 112 MET A O 1
ATOM 903 N N . GLU A 1 113 ? 49.571 10.575 -26.996 1.00 79.88 113 GLU A N 1
ATOM 904 C CA . GLU A 1 113 ? 48.524 10.669 -28.018 1.00 79.88 113 GLU A CA 1
ATOM 905 C C . GLU A 1 113 ? 47.259 9.922 -27.584 1.00 79.88 113 GLU A C 1
ATOM 907 O O . GLU A 1 113 ? 46.153 10.442 -27.754 1.00 79.88 113 GLU A O 1
ATOM 912 N N . MET A 1 114 ? 47.421 8.782 -26.906 1.00 82.00 114 MET A N 1
ATOM 913 C CA . MET A 1 114 ? 46.319 8.040 -26.292 1.00 82.00 114 MET A CA 1
ATOM 914 C C . MET A 1 114 ? 45.586 8.890 -25.245 1.00 82.00 114 MET A C 1
ATOM 916 O O . MET A 1 114 ? 44.360 9.014 -25.287 1.00 82.00 114 MET A O 1
ATOM 920 N N . GLN A 1 115 ? 46.330 9.572 -24.369 1.00 86.56 115 GLN A N 1
ATOM 921 C CA . GLN A 1 115 ? 45.759 10.480 -23.367 1.00 86.56 115 GLN A CA 1
ATOM 922 C C . GLN A 1 115 ? 45.029 11.677 -23.995 1.00 86.56 115 GLN A C 1
ATOM 924 O O . GLN A 1 115 ? 43.976 12.090 -23.509 1.00 86.56 115 GLN A O 1
ATOM 929 N N . LYS A 1 116 ? 45.546 12.232 -25.099 1.00 88.19 116 LYS A N 1
ATOM 930 C CA . LYS A 1 116 ? 44.884 13.330 -25.828 1.00 88.19 116 LYS A CA 1
ATOM 931 C C . LYS A 1 116 ? 43.580 12.884 -26.483 1.00 88.19 116 LYS A C 1
ATOM 933 O O . LYS A 1 116 ? 42.614 13.648 -26.482 1.00 88.19 116 LYS A O 1
ATOM 938 N N . MET A 1 117 ? 43.545 11.669 -27.022 1.00 88.81 117 MET A N 1
ATOM 939 C CA . MET A 1 117 ? 42.338 11.092 -27.604 1.00 88.81 117 MET A CA 1
ATOM 940 C C . MET A 1 117 ? 41.270 10.843 -26.531 1.00 88.81 117 MET A C 1
ATOM 942 O O . MET A 1 117 ? 40.110 11.198 -26.745 1.00 88.81 117 MET A O 1
ATOM 946 N N . GLU A 1 118 ? 41.652 10.319 -25.362 1.00 91.38 118 GLU A N 1
ATOM 947 C CA . GLU A 1 118 ? 40.702 10.120 -24.261 1.00 91.38 118 GLU A CA 1
ATOM 948 C C . GLU A 1 118 ? 40.178 11.457 -23.718 1.00 91.38 118 GLU A C 1
ATOM 950 O O . GLU A 1 118 ? 38.971 11.628 -23.566 1.00 91.38 118 GLU A O 1
ATOM 955 N N . ALA A 1 119 ? 41.039 12.467 -23.553 1.00 92.19 119 ALA A N 1
ATOM 956 C CA . ALA A 1 119 ? 40.600 13.808 -23.161 1.00 92.19 119 ALA A CA 1
ATOM 957 C C . ALA A 1 119 ? 39.623 14.428 -24.182 1.00 92.19 119 ALA A C 1
ATOM 959 O O . ALA A 1 119 ? 38.638 15.070 -23.810 1.00 92.19 119 ALA A O 1
ATOM 960 N N . ALA A 1 120 ? 39.854 14.218 -25.483 1.00 93.00 120 ALA A N 1
ATOM 961 C CA . ALA A 1 120 ? 38.933 14.655 -26.531 1.00 93.00 120 ALA A CA 1
ATOM 962 C C . ALA A 1 120 ? 37.590 13.904 -26.479 1.00 93.00 120 ALA A C 1
ATOM 964 O O . ALA A 1 120 ? 36.539 14.500 -26.735 1.00 93.00 120 ALA A O 1
ATOM 965 N N . ARG A 1 121 ? 37.606 12.617 -26.116 1.00 94.44 121 ARG A N 1
ATOM 966 C CA . ARG A 1 121 ? 36.404 11.801 -25.921 1.00 94.44 121 ARG A CA 1
ATOM 967 C C . ARG A 1 121 ? 35.587 12.295 -24.729 1.00 94.44 121 ARG A C 1
ATOM 969 O O . ARG A 1 121 ? 34.381 12.497 -24.871 1.00 94.44 121 ARG A O 1
ATOM 976 N N . GLU A 1 122 ? 36.228 12.543 -23.590 1.00 95.88 122 GLU A N 1
ATOM 977 C CA . GLU A 1 122 ? 35.572 13.100 -22.403 1.00 95.88 122 GLU A CA 1
ATOM 978 C C . GLU A 1 122 ? 34.963 14.481 -22.684 1.00 95.88 122 GLU A C 1
ATOM 980 O O . GLU A 1 122 ? 33.804 14.730 -22.343 1.00 95.88 122 GLU A O 1
ATOM 985 N N . ALA A 1 123 ? 35.692 15.353 -23.389 1.00 95.62 123 ALA A N 1
ATOM 986 C CA . ALA A 1 123 ? 35.200 16.673 -23.782 1.00 95.62 123 ALA A CA 1
ATOM 987 C C . ALA A 1 123 ? 33.970 16.595 -24.703 1.00 95.62 123 ALA A C 1
ATOM 989 O O . ALA A 1 123 ? 33.025 17.367 -24.539 1.00 95.62 123 ALA A O 1
ATOM 990 N N . TYR A 1 124 ? 33.942 15.643 -25.642 1.00 97.00 124 TYR A N 1
ATOM 991 C CA . TYR A 1 124 ? 32.769 15.402 -26.483 1.00 97.00 124 TYR A CA 1
ATOM 992 C C . TYR A 1 124 ? 31.559 14.940 -25.660 1.00 97.00 124 TYR A C 1
ATOM 994 O O . TYR A 1 124 ? 30.462 15.470 -25.838 1.00 97.00 124 TYR A O 1
ATOM 1002 N N . ILE A 1 125 ? 31.751 14.006 -24.725 1.00 97.06 125 ILE A N 1
ATOM 1003 C CA . ILE A 1 125 ? 30.680 13.524 -23.840 1.00 97.06 125 ILE A CA 1
ATOM 1004 C C . ILE A 1 125 ? 30.119 14.676 -22.994 1.00 97.06 125 ILE A C 1
ATOM 1006 O O . ILE A 1 125 ? 28.899 14.841 -22.919 1.00 97.06 125 ILE A O 1
ATOM 1010 N N . ALA A 1 126 ? 30.990 15.507 -22.415 1.00 97.00 126 ALA A N 1
ATOM 1011 C CA . ALA A 1 126 ? 30.590 16.674 -21.634 1.00 97.00 126 ALA A CA 1
ATOM 1012 C C . ALA A 1 126 ? 29.830 17.708 -22.483 1.00 97.00 126 ALA A C 1
ATOM 1014 O O . ALA A 1 126 ? 28.783 18.202 -22.062 1.00 97.00 126 ALA A O 1
ATOM 1015 N N . ALA A 1 127 ? 30.299 17.992 -23.702 1.00 95.50 127 ALA A N 1
ATOM 1016 C CA . ALA A 1 127 ? 29.629 18.915 -24.615 1.00 95.50 127 ALA A CA 1
ATOM 1017 C C . ALA A 1 127 ? 28.248 18.396 -25.056 1.00 95.50 127 ALA A C 1
ATOM 1019 O O . ALA A 1 127 ? 27.293 19.166 -25.125 1.00 95.50 127 ALA A O 1
ATOM 1020 N N . VAL A 1 128 ? 28.105 17.087 -25.294 1.00 95.94 128 VAL A N 1
ATOM 1021 C CA . VAL A 1 128 ? 26.808 16.461 -25.605 1.00 95.94 128 VAL A CA 1
ATOM 1022 C C . VAL A 1 128 ? 25.856 16.525 -24.411 1.00 95.94 128 VAL A C 1
ATOM 1024 O O . VAL A 1 128 ? 24.663 16.760 -24.601 1.00 95.94 128 VAL A O 1
ATOM 1027 N N . ALA A 1 129 ? 26.353 16.332 -23.188 1.00 96.88 129 ALA A N 1
ATOM 1028 C CA . ALA A 1 129 ? 25.545 16.485 -21.982 1.00 96.88 129 ALA A CA 1
ATOM 1029 C C . ALA A 1 129 ? 25.052 17.934 -21.820 1.00 96.88 129 ALA A C 1
ATOM 1031 O O . ALA A 1 129 ? 23.854 18.150 -21.645 1.00 96.88 129 ALA A O 1
ATOM 1032 N N . ALA A 1 130 ? 25.941 18.918 -21.989 1.00 94.81 130 ALA A N 1
ATOM 1033 C CA . ALA A 1 130 ? 25.591 20.336 -21.932 1.00 94.81 130 ALA A CA 1
ATOM 1034 C C . ALA A 1 130 ? 24.588 20.741 -23.030 1.00 94.81 130 ALA A C 1
ATOM 1036 O O . ALA A 1 130 ? 23.626 21.455 -22.752 1.00 94.81 130 ALA A O 1
ATOM 1037 N N . ALA A 1 131 ? 24.753 20.235 -24.257 1.00 95.69 131 ALA A N 1
ATOM 1038 C CA . ALA A 1 131 ? 23.812 20.469 -25.352 1.00 95.69 131 ALA A CA 1
ATOM 1039 C C . ALA A 1 131 ? 22.423 19.877 -25.069 1.00 95.69 131 ALA A C 1
ATOM 1041 O O . ALA A 1 131 ? 21.414 20.492 -25.405 1.00 95.69 131 ALA A O 1
ATOM 1042 N N . LYS A 1 132 ? 22.354 18.709 -24.417 1.00 94.31 132 LYS A N 1
ATOM 1043 C CA . LYS A 1 132 ? 21.082 18.095 -24.004 1.00 94.31 132 LYS A CA 1
ATOM 1044 C C . LYS A 1 132 ? 20.380 18.879 -22.895 1.00 94.31 132 LYS A C 1
ATOM 1046 O O . LYS A 1 132 ? 19.152 18.932 -22.893 1.00 94.31 132 LYS A O 1
ATOM 1051 N N . GLU A 1 133 ? 21.144 19.455 -21.969 1.00 93.19 133 GLU A N 1
ATOM 1052 C CA . GLU A 1 133 ? 20.619 20.231 -20.841 1.00 93.19 133 GLU A CA 1
ATOM 1053 C C . GLU A 1 133 ? 20.135 21.621 -21.268 1.00 93.19 133 GLU A C 1
ATOM 1055 O O . GLU A 1 133 ? 19.033 22.028 -20.906 1.00 93.19 133 GLU A O 1
ATOM 1060 N N . ARG A 1 134 ? 20.943 22.344 -22.049 1.00 91.94 134 ARG A N 1
ATOM 1061 C CA . ARG A 1 134 ? 20.684 23.748 -22.394 1.00 91.94 134 ARG A CA 1
ATOM 1062 C C . ARG A 1 134 ? 19.913 23.939 -23.701 1.00 91.94 134 ARG A C 1
ATOM 1064 O O . ARG A 1 134 ? 19.203 24.932 -23.827 1.00 91.94 134 ARG A O 1
ATOM 1071 N N . GLN A 1 135 ? 20.036 23.000 -24.644 1.00 88.81 135 GLN A N 1
ATOM 1072 C CA . GLN A 1 135 ? 19.360 22.999 -25.954 1.00 88.81 135 GLN A CA 1
ATOM 1073 C C . GLN A 1 135 ? 19.521 24.298 -26.764 1.00 88.81 135 GLN A C 1
ATOM 1075 O O . GLN A 1 135 ? 18.673 24.639 -27.584 1.00 88.81 135 GLN A O 1
ATOM 1080 N N . ASP A 1 136 ? 20.614 25.025 -26.541 1.00 93.69 136 ASP A N 1
ATOM 1081 C CA . ASP A 1 136 ? 20.984 26.230 -27.272 1.00 93.69 136 ASP A CA 1
ATOM 1082 C C . ASP A 1 136 ? 21.943 25.917 -28.428 1.00 93.69 136 ASP A C 1
ATOM 1084 O O . ASP A 1 136 ? 22.765 24.999 -28.357 1.00 93.69 136 ASP A O 1
ATOM 1088 N N . GLU A 1 137 ? 21.850 26.715 -29.495 1.00 92.94 137 GLU A N 1
ATOM 1089 C CA . GLU A 1 137 ? 22.666 26.585 -30.713 1.00 92.94 137 GLU A CA 1
ATOM 1090 C C . GLU A 1 137 ? 24.171 26.585 -30.409 1.00 92.94 137 GLU A C 1
ATOM 1092 O O . GLU A 1 137 ? 24.918 25.788 -30.974 1.00 92.94 137 GLU A O 1
ATOM 1097 N N . ASP A 1 138 ? 24.612 27.401 -29.448 1.00 91.75 138 ASP A N 1
ATOM 1098 C CA . ASP A 1 138 ? 26.016 27.475 -29.034 1.00 91.75 138 ASP A CA 1
ATOM 1099 C C . ASP A 1 138 ? 26.508 26.153 -28.417 1.00 91.75 138 ASP A C 1
ATOM 1101 O O . ASP A 1 138 ? 27.617 25.695 -28.711 1.00 91.75 138 ASP A O 1
ATOM 1105 N N . SER A 1 139 ? 25.680 25.483 -27.605 1.00 90.44 139 SER A N 1
ATOM 1106 C CA . SER A 1 139 ? 26.033 24.182 -27.019 1.00 90.44 139 SER A CA 1
ATOM 1107 C C . SER A 1 139 ? 25.990 23.055 -28.056 1.00 90.44 139 SER A C 1
ATOM 1109 O O . SER A 1 139 ? 26.827 22.149 -28.020 1.00 90.44 139 SER A O 1
ATOM 1111 N N . ILE A 1 140 ? 25.064 23.114 -29.019 1.00 93.81 140 ILE A N 1
ATOM 1112 C CA . ILE A 1 140 ? 25.003 22.165 -30.141 1.00 93.81 140 ILE A CA 1
ATOM 1113 C C . ILE A 1 140 ? 26.242 22.322 -31.039 1.00 93.81 140 ILE A C 1
ATOM 1115 O O . ILE A 1 140 ? 26.881 21.325 -31.391 1.00 93.81 140 ILE A O 1
ATOM 1119 N N . ALA A 1 141 ? 26.638 23.558 -31.352 1.00 95.44 141 ALA A N 1
ATOM 1120 C CA . ALA A 1 141 ? 27.845 23.859 -32.117 1.00 95.44 141 ALA A CA 1
ATOM 1121 C C . ALA A 1 141 ? 29.122 23.402 -31.388 1.00 95.44 141 ALA A C 1
ATOM 1123 O O . ALA A 1 141 ? 30.035 22.854 -32.018 1.00 95.44 141 ALA A O 1
ATOM 1124 N N . ALA A 1 142 ? 29.176 23.547 -30.060 1.00 95.06 142 ALA A N 1
ATOM 1125 C CA . ALA A 1 142 ? 30.274 23.036 -29.243 1.00 95.06 142 ALA A CA 1
ATOM 1126 C C . ALA A 1 142 ? 30.367 21.499 -29.295 1.00 95.06 142 ALA A C 1
ATOM 1128 O O . ALA A 1 142 ? 31.456 20.954 -29.494 1.00 95.06 142 ALA A O 1
ATOM 1129 N N . ALA A 1 143 ? 29.238 20.787 -29.204 1.00 96.00 143 ALA A N 1
ATOM 1130 C CA . ALA A 1 143 ? 29.201 19.328 -29.329 1.00 96.00 143 ALA A CA 1
ATOM 1131 C C . ALA A 1 143 ? 29.621 18.843 -30.728 1.00 96.00 143 ALA A C 1
ATOM 1133 O O . ALA A 1 143 ? 30.357 17.860 -30.853 1.00 96.00 143 ALA A O 1
ATOM 1134 N N . ALA A 1 144 ? 29.202 19.545 -31.786 1.00 95.69 144 ALA A N 1
ATOM 1135 C CA . ALA A 1 144 ? 29.623 19.255 -33.155 1.00 95.69 144 ALA A CA 1
ATOM 1136 C C . ALA A 1 144 ? 31.135 19.475 -33.348 1.00 95.69 144 ALA A C 1
ATOM 1138 O O . ALA A 1 144 ? 31.818 18.628 -33.926 1.00 95.69 144 ALA A O 1
ATOM 1139 N N . SER A 1 145 ? 31.673 20.564 -32.796 1.00 95.25 145 SER A N 1
ATOM 1140 C CA . SER A 1 145 ? 33.107 20.879 -32.848 1.00 95.25 145 SER A CA 1
ATOM 1141 C C . SER A 1 145 ? 33.943 19.841 -32.094 1.00 95.25 145 SER A C 1
ATOM 1143 O O . SER A 1 145 ? 34.952 19.361 -32.610 1.00 95.25 145 SER A O 1
ATOM 1145 N N . ALA A 1 146 ? 33.491 19.419 -30.909 1.00 95.69 146 ALA A N 1
ATOM 1146 C CA . ALA A 1 146 ? 34.149 18.372 -30.131 1.00 95.69 146 ALA A CA 1
ATOM 1147 C C . ALA A 1 146 ? 34.135 17.011 -30.853 1.00 95.69 146 ALA A C 1
ATOM 1149 O O . ALA A 1 146 ? 35.127 16.283 -30.818 1.00 95.69 146 ALA A O 1
ATOM 1150 N N . ARG A 1 147 ? 33.057 16.691 -31.585 1.00 94.94 147 ARG A N 1
ATOM 1151 C CA . ARG A 1 147 ? 32.987 15.490 -32.433 1.00 94.94 147 ARG A CA 1
ATOM 1152 C C . ARG A 1 147 ? 34.009 15.525 -33.568 1.00 94.94 147 ARG A C 1
ATOM 1154 O O . ARG A 1 147 ? 34.688 14.526 -33.792 1.00 94.94 147 ARG A O 1
ATOM 1161 N N . LEU A 1 148 ? 34.122 16.652 -34.273 1.00 94.50 148 LEU A N 1
ATOM 1162 C CA . LEU A 1 148 ? 35.105 16.822 -35.350 1.00 94.50 148 LEU A CA 1
ATOM 1163 C C . LEU A 1 148 ? 36.538 16.697 -34.821 1.00 94.50 148 LEU A C 1
ATOM 1165 O O . LEU A 1 148 ? 37.371 16.036 -35.439 1.00 94.50 148 LEU A O 1
ATOM 1169 N N . HIS A 1 149 ? 36.811 17.269 -33.646 1.00 93.25 149 HIS A N 1
ATOM 1170 C CA . HIS A 1 149 ? 38.107 17.137 -32.988 1.00 93.25 149 HIS A CA 1
ATOM 1171 C C . HIS A 1 149 ? 38.428 15.670 -32.662 1.00 93.25 149 HIS A C 1
ATOM 1173 O O . HIS A 1 149 ? 39.512 15.200 -32.994 1.00 93.25 149 HIS A O 1
ATOM 1179 N N . LEU A 1 150 ? 37.475 14.909 -32.114 1.00 91.12 150 LEU A N 1
ATOM 1180 C CA . LEU A 1 150 ? 37.657 13.478 -31.845 1.00 91.12 150 LEU A CA 1
ATOM 1181 C C . LEU A 1 150 ? 37.886 12.663 -33.133 1.00 91.12 150 LEU A C 1
ATOM 1183 O O . LEU A 1 150 ? 38.763 11.804 -33.178 1.00 91.12 150 LEU A O 1
ATOM 1187 N N . GLN A 1 151 ? 37.149 12.966 -34.205 1.00 88.62 151 GLN A N 1
ATOM 1188 C CA . GLN A 1 151 ? 37.318 12.311 -35.508 1.00 88.62 151 GLN A CA 1
ATOM 1189 C C . GLN A 1 151 ? 38.692 12.579 -36.134 1.00 88.62 151 GLN A C 1
ATOM 1191 O O . GLN A 1 151 ? 39.207 11.724 -36.853 1.00 88.62 151 GLN A O 1
ATOM 1196 N N . SER A 1 152 ? 39.314 13.724 -35.840 1.00 86.69 152 SER A N 1
ATOM 1197 C CA . SER A 1 152 ? 40.642 14.043 -36.369 1.00 86.69 152 SER A CA 1
ATOM 1198 C C . SER A 1 152 ? 41.729 13.063 -35.907 1.00 86.69 152 SER A C 1
ATOM 1200 O O . SER A 1 152 ? 42.629 12.763 -36.687 1.00 86.69 152 SER A O 1
ATOM 1202 N N . PHE A 1 153 ? 41.613 12.486 -34.705 1.00 81.50 153 PHE A N 1
ATOM 1203 C CA . PHE A 1 153 ? 42.543 11.461 -34.213 1.00 81.50 153 PHE A CA 1
ATOM 1204 C C . PHE A 1 153 ? 42.405 10.141 -34.981 1.00 81.50 153 PHE A C 1
ATOM 1206 O O . PHE A 1 153 ? 43.403 9.493 -35.270 1.00 81.50 153 PHE A O 1
ATOM 1213 N N . VAL A 1 154 ? 41.182 9.778 -35.378 1.00 73.56 154 VAL A N 1
ATOM 1214 C CA . VAL A 1 154 ? 40.893 8.548 -36.137 1.00 73.56 154 VAL A CA 1
ATOM 1215 C C . VAL A 1 154 ? 41.332 8.663 -37.599 1.00 73.56 154 VAL A C 1
ATOM 1217 O O . VAL A 1 154 ? 41.714 7.675 -38.214 1.00 73.56 154 VAL A O 1
ATOM 1220 N N . LEU A 1 155 ? 41.273 9.867 -38.173 1.00 73.38 155 LEU A N 1
ATOM 1221 C CA . LEU A 1 155 ? 41.687 10.101 -39.558 1.00 73.38 155 LEU A CA 1
ATOM 1222 C C . LEU A 1 155 ? 43.207 10.286 -39.687 1.00 73.38 155 LEU A C 1
ATOM 1224 O O . LEU A 1 155 ? 43.804 9.794 -40.638 1.00 73.38 155 LEU A O 1
ATOM 1228 N N . ARG A 1 156 ? 43.859 10.936 -38.715 1.00 64.69 156 ARG A N 1
ATOM 1229 C CA . ARG A 1 156 ? 45.305 11.214 -38.743 1.00 64.69 156 ARG A CA 1
ATOM 1230 C C . ARG A 1 156 ? 46.175 9.961 -38.604 1.00 64.69 156 ARG A C 1
ATOM 1232 O O . ARG A 1 156 ? 47.268 9.907 -39.169 1.00 64.69 156 ARG A O 1
ATOM 1239 N N . THR A 1 157 ? 45.694 8.947 -37.893 1.00 58.97 157 THR A N 1
ATOM 1240 C CA . THR A 1 157 ? 46.367 7.644 -37.769 1.00 58.97 157 THR A CA 1
ATOM 1241 C C . THR A 1 157 ? 46.426 6.879 -39.096 1.00 58.97 157 THR A C 1
ATOM 1243 O O . THR A 1 157 ? 47.330 6.065 -39.284 1.00 58.97 157 THR A O 1
ATOM 1246 N N . ASN A 1 158 ? 45.549 7.183 -40.061 1.00 55.12 158 ASN A N 1
ATOM 1247 C CA . ASN A 1 158 ? 45.621 6.609 -41.408 1.00 55.12 158 ASN A CA 1
ATOM 1248 C C . ASN A 1 158 ? 46.708 7.268 -42.280 1.00 55.12 158 ASN A C 1
ATOM 1250 O O . ASN A 1 158 ? 47.369 6.573 -43.051 1.00 55.12 158 ASN A O 1
ATOM 1254 N N . ASP A 1 159 ? 46.957 8.573 -42.126 1.00 53.44 159 ASP A N 1
ATOM 1255 C CA . ASP A 1 159 ? 47.923 9.309 -42.960 1.00 53.44 159 ASP A CA 1
ATOM 1256 C C . ASP A 1 159 ? 49.391 9.036 -42.575 1.00 53.44 159 ASP A C 1
ATOM 1258 O O . ASP A 1 159 ? 50.266 8.966 -43.443 1.00 53.44 159 ASP A O 1
ATOM 1262 N N . MET A 1 160 ? 49.690 8.821 -41.286 1.00 49.72 160 MET A N 1
ATOM 1263 C CA . MET A 1 160 ? 51.053 8.475 -40.841 1.00 49.72 160 MET A CA 1
ATOM 1264 C C . MET A 1 160 ? 51.508 7.084 -41.309 1.00 49.72 160 MET A C 1
ATOM 1266 O O . MET A 1 160 ? 52.702 6.871 -41.536 1.00 49.72 160 MET A O 1
ATOM 1270 N N . ASN A 1 161 ? 50.569 6.160 -41.523 1.00 48.56 161 ASN A N 1
ATOM 1271 C CA . ASN A 1 161 ? 50.859 4.815 -42.021 1.00 48.56 161 ASN A CA 1
ATOM 1272 C C . ASN A 1 161 ? 51.129 4.781 -43.536 1.00 48.56 161 ASN A C 1
ATOM 1274 O O . ASN A 1 161 ? 51.900 3.942 -43.998 1.00 48.56 161 ASN A O 1
ATOM 1278 N N . ALA A 1 162 ? 50.599 5.738 -44.308 1.00 48.59 162 ALA A N 1
ATOM 1279 C CA . ALA A 1 162 ? 50.878 5.854 -45.742 1.00 48.59 162 ALA A CA 1
ATOM 1280 C C . ALA A 1 162 ? 52.315 6.337 -46.044 1.00 48.59 162 ALA A C 1
ATOM 1282 O O . ALA A 1 162 ? 52.899 5.953 -47.055 1.00 48.59 162 ALA A O 1
ATOM 1283 N N . SER A 1 163 ? 52.925 7.137 -45.158 1.00 45.81 163 SER A N 1
ATOM 1284 C CA . SER A 1 163 ? 54.275 7.687 -45.372 1.00 45.81 163 SER A CA 1
ATOM 1285 C C . SER A 1 163 ? 55.418 6.714 -45.043 1.00 45.81 163 SER A C 1
ATOM 1287 O O . SER A 1 163 ? 56.529 6.917 -45.533 1.00 45.81 163 SER A O 1
ATOM 1289 N N . LYS A 1 164 ? 55.191 5.674 -44.226 1.00 46.91 164 LYS A N 1
ATOM 1290 C CA . LYS A 1 164 ? 56.221 4.663 -43.900 1.00 46.91 164 LYS A CA 1
ATOM 1291 C C . LYS A 1 164 ? 56.343 3.558 -44.968 1.00 46.91 164 LYS A C 1
ATOM 1293 O O . LYS A 1 164 ? 57.352 2.861 -44.993 1.00 46.91 164 LYS A O 1
ATOM 1298 N N . GLY A 1 165 ? 55.370 3.425 -45.876 1.00 42.16 165 GLY A N 1
ATOM 1299 C CA . GLY A 1 165 ? 55.352 2.393 -46.924 1.00 42.16 165 GLY A CA 1
ATOM 1300 C C . GLY A 1 165 ? 56.187 2.690 -48.179 1.00 42.16 165 GLY A C 1
ATOM 1301 O O . GLY A 1 165 ? 56.347 1.808 -49.017 1.00 42.16 165 GLY A O 1
ATOM 1302 N N . SER A 1 166 ? 56.735 3.901 -48.342 1.00 45.50 166 SER A N 1
ATOM 1303 C CA . SER A 1 166 ? 57.406 4.313 -49.590 1.00 45.50 166 SER A CA 1
ATOM 1304 C C . SER A 1 166 ? 58.939 4.265 -49.562 1.00 45.50 166 SER A C 1
ATOM 1306 O O . SER A 1 166 ? 59.573 4.741 -50.501 1.00 45.50 166 SER A O 1
ATOM 1308 N N . ALA A 1 167 ? 59.560 3.721 -48.513 1.00 48.69 167 ALA A N 1
ATOM 1309 C CA . ALA A 1 167 ? 61.016 3.712 -48.356 1.00 48.69 167 ALA A CA 1
ATOM 1310 C C . ALA A 1 167 ? 61.608 2.294 -48.355 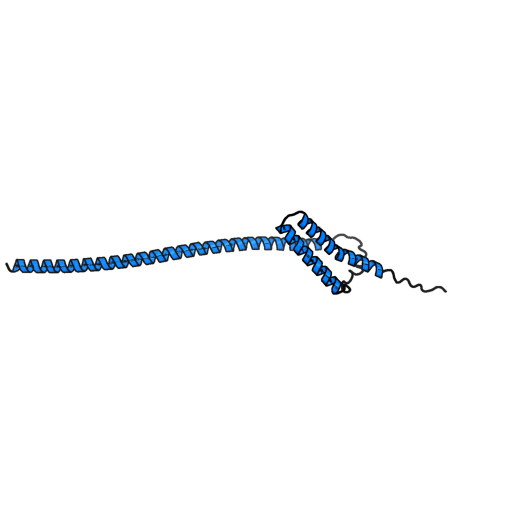1.00 48.69 167 ALA A C 1
ATOM 1312 O O . ALA A 1 167 ? 62.281 1.919 -47.403 1.00 48.69 167 ALA A O 1
ATOM 1313 N N . ASN A 1 168 ? 61.375 1.499 -49.408 1.00 44.81 168 ASN A N 1
ATOM 1314 C CA . ASN A 1 168 ? 62.335 0.454 -49.786 1.00 44.81 168 ASN A CA 1
ATOM 1315 C C . ASN A 1 168 ? 62.133 -0.048 -51.230 1.00 44.81 168 ASN A C 1
ATOM 1317 O O . ASN A 1 168 ? 61.425 -1.021 -51.471 1.00 44.81 168 ASN A O 1
ATOM 1321 N N . VAL A 1 169 ? 62.784 0.598 -52.199 1.00 44.88 169 VAL A N 1
ATOM 1322 C CA . VAL A 1 169 ? 63.157 -0.049 -53.470 1.00 44.88 169 VAL A CA 1
ATOM 1323 C C . VAL A 1 169 ? 64.631 0.259 -53.700 1.00 44.88 169 VAL A C 1
ATOM 1325 O O . VAL A 1 169 ? 64.998 1.111 -54.507 1.00 44.88 169 VAL A O 1
ATOM 1328 N N . ASP A 1 170 ? 65.484 -0.409 -52.924 1.00 40.09 170 ASP A N 1
ATOM 1329 C CA . ASP A 1 170 ? 66.916 -0.431 -53.187 1.00 40.09 170 ASP A CA 1
ATOM 1330 C C . ASP A 1 170 ? 67.219 -1.410 -54.323 1.00 40.09 170 ASP A C 1
ATOM 1332 O O . ASP A 1 170 ? 66.936 -2.610 -54.280 1.00 40.09 170 ASP A O 1
ATOM 1336 N N . SER A 1 171 ? 67.806 -0.837 -55.367 1.00 49.19 171 SER A N 1
ATOM 1337 C CA . SER A 1 171 ? 68.274 -1.499 -56.574 1.00 49.19 171 SER A CA 1
ATOM 1338 C C . SER A 1 171 ? 69.395 -2.502 -56.278 1.00 49.19 171 SER A C 1
ATOM 1340 O O . SER A 1 171 ? 70.452 -2.143 -55.764 1.00 49.19 171 SER A O 1
ATOM 1342 N N . LYS A 1 172 ? 69.221 -3.749 -56.719 1.00 44.41 172 LYS A N 1
ATOM 1343 C CA . LYS A 1 172 ? 70.300 -4.695 -57.061 1.00 44.41 172 LYS A CA 1
ATOM 1344 C C . LYS A 1 172 ? 69.871 -5.383 -58.354 1.00 44.41 172 LYS A C 1
ATOM 1346 O O . LYS A 1 172 ? 68.745 -5.848 -58.429 1.00 44.41 172 LYS A O 1
ATOM 1351 N N . GLY A 1 173 ? 70.651 -5.506 -59.414 1.00 37.66 173 GLY A N 1
ATOM 1352 C CA . GLY A 1 173 ? 72.035 -5.175 -59.724 1.00 37.66 173 GLY A CA 1
ATOM 1353 C C . GLY A 1 173 ? 72.235 -5.653 -61.169 1.00 37.66 173 GLY A C 1
ATOM 1354 O O . GLY A 1 173 ? 71.639 -6.653 -61.567 1.00 37.66 173 GLY A O 1
ATOM 1355 N N . SER A 1 174 ? 72.979 -4.898 -61.972 1.00 41.22 174 SER A N 1
ATOM 1356 C CA . SER A 1 174 ? 73.176 -5.144 -63.403 1.00 41.22 174 SER A CA 1
ATOM 1357 C C . SER A 1 174 ? 74.643 -5.514 -63.652 1.00 41.22 174 SER A C 1
ATOM 1359 O O . SER A 1 174 ? 75.508 -4.762 -63.203 1.00 41.22 174 SER A O 1
ATOM 1361 N N . TRP A 1 175 ? 74.836 -6.612 -64.400 1.00 42.34 175 TRP A N 1
ATOM 1362 C CA . TRP A 1 175 ? 76.058 -7.226 -64.969 1.00 42.34 175 TRP A CA 1
ATOM 1363 C C . TRP A 1 175 ? 77.054 -7.888 -64.010 1.00 42.34 175 TRP A C 1
ATOM 1365 O O . TRP A 1 175 ? 77.712 -7.188 -63.213 1.00 42.34 175 TRP A O 1
#

Foldseek 3Di:
DVVVVVVVVVVVVVVVVVVVVVVVVVVVVVVVVVVVVVVVVVVVVVVVVVVVVVVVVVVVVVVVVVVVVVVVVVVVVVVVVVVVVPPPPDDPDPPPPPPPPDPDPPPPQPPVLVVVLVVLVVQLVVLVVVCVVPVDPVSVVSNVVSVVVNVCSVVVVVVVVVVVPPPDDDDDDDD